Protein AF-A0A6C0CGR7-F1 (afdb_monomer_lite)

Radius of gyration: 24.46 Å; chains: 1; bounding box: 68×38×63 Å

Organism: NCBI:txid1070528

Structure (mmCIF, N/CA/C/O backbone):
data_AF-A0A6C0CGR7-F1
#
_entry.id   AF-A0A6C0CGR7-F1
#
loop_
_atom_site.group_PDB
_atom_site.id
_atom_site.type_symbol
_atom_site.label_atom_id
_atom_site.label_alt_id
_atom_site.label_comp_id
_atom_site.label_asym_id
_atom_site.label_entity_id
_atom_site.label_seq_id
_atom_site.pdbx_PDB_ins_code
_atom_site.Cartn_x
_atom_site.Cartn_y
_atom_site.Cartn_z
_atom_site.occupancy
_atom_site.B_iso_or_equiv
_atom_site.auth_seq_id
_atom_site.auth_comp_id
_atom_site.auth_asym_id
_atom_site.auth_atom_id
_atom_site.pdbx_PDB_model_num
ATOM 1 N N . MET A 1 1 ? -8.100 -10.046 14.528 1.00 90.62 1 MET A N 1
ATOM 2 C CA . MET A 1 1 ? -6.711 -9.786 14.970 1.00 90.62 1 MET A CA 1
ATOM 3 C C . MET A 1 1 ? -6.491 -8.282 14.999 1.00 90.62 1 MET A C 1
ATOM 5 O O . MET A 1 1 ? -7.008 -7.622 14.102 1.00 90.62 1 MET A O 1
ATOM 9 N N . ASP A 1 2 ? -5.785 -7.744 15.998 1.00 94.69 2 ASP A N 1
ATOM 10 C CA . ASP A 1 2 ? -5.541 -6.295 16.105 1.00 94.69 2 ASP A CA 1
ATOM 11 C C . ASP A 1 2 ? -4.812 -5.763 14.849 1.00 94.69 2 ASP A C 1
ATOM 13 O O . ASP A 1 2 ? -3.695 -6.209 14.571 1.00 94.69 2 ASP A O 1
ATOM 17 N N . PRO A 1 3 ? -5.413 -4.834 14.075 1.00 94.94 3 PRO A N 1
ATOM 18 C CA .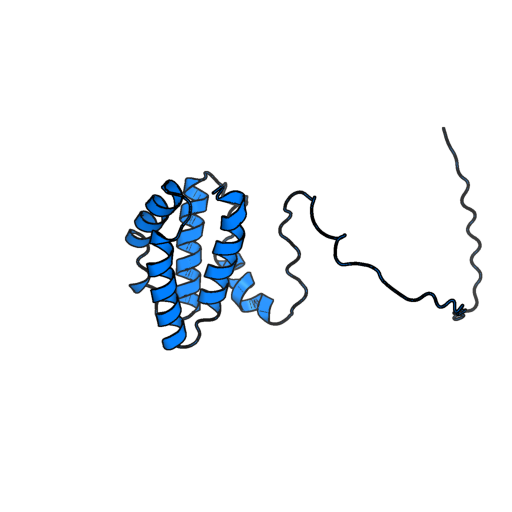 PRO A 1 3 ? -4.785 -4.221 12.904 1.00 94.94 3 PRO A CA 1
ATOM 19 C C . PRO A 1 3 ? -3.480 -3.487 13.191 1.00 94.94 3 PRO A C 1
ATOM 21 O O . PRO A 1 3 ? -2.674 -3.338 12.276 1.00 94.94 3 PRO A O 1
ATOM 24 N N . LYS A 1 4 ? -3.233 -3.054 14.433 1.00 95.00 4 LYS A N 1
ATOM 25 C CA . LYS A 1 4 ? -1.962 -2.413 14.803 1.00 95.00 4 LYS A CA 1
ATOM 26 C C . LYS A 1 4 ? -0.775 -3.370 14.694 1.00 95.00 4 LYS A C 1
ATOM 28 O O . LYS A 1 4 ? 0.326 -2.923 14.397 1.00 95.00 4 LYS A O 1
ATOM 33 N N . PHE A 1 5 ? -1.009 -4.669 14.881 1.00 96.44 5 PHE A N 1
ATOM 34 C CA . PHE A 1 5 ? 0.032 -5.691 14.797 1.00 96.44 5 PHE A CA 1
ATOM 35 C C . PHE A 1 5 ? 0.442 -5.995 13.347 1.00 96.44 5 PHE A C 1
ATOM 37 O O . PHE A 1 5 ? 1.625 -5.999 13.025 1.00 96.44 5 PHE A O 1
ATOM 44 N N . TRP A 1 6 ? -0.522 -6.234 12.451 1.00 96.50 6 TRP A N 1
ATOM 45 C CA . TRP A 1 6 ? -0.243 -6.696 11.079 1.00 96.50 6 TRP A CA 1
ATOM 46 C C . TRP A 1 6 ? -0.340 -5.598 10.011 1.00 96.50 6 TRP A C 1
ATOM 48 O O . TRP A 1 6 ? 0.261 -5.718 8.943 1.00 96.50 6 TRP A O 1
ATOM 58 N N . GLY A 1 7 ? -1.088 -4.525 10.276 1.00 96.81 7 GLY A N 1
ATOM 59 C CA . GLY A 1 7 ? -1.395 -3.471 9.309 1.00 96.81 7 GLY A CA 1
ATOM 60 C C . GLY A 1 7 ? -0.162 -2.753 8.757 1.00 96.81 7 GLY A C 1
ATOM 61 O O . GLY A 1 7 ? -0.027 -2.690 7.534 1.00 96.81 7 GLY A O 1
ATOM 62 N N . PRO A 1 8 ? 0.761 -2.246 9.601 1.00 96.88 8 PRO A N 1
ATOM 63 C CA . PRO A 1 8 ? 1.963 -1.560 9.122 1.00 96.88 8 PRO A CA 1
ATOM 64 C C . PRO A 1 8 ? 2.829 -2.432 8.203 1.00 96.88 8 PRO A C 1
ATOM 66 O O . PRO A 1 8 ? 3.277 -1.974 7.151 1.00 96.88 8 PRO A O 1
ATOM 69 N N . GLY A 1 9 ? 3.016 -3.707 8.563 1.00 97.25 9 GLY A N 1
ATOM 70 C CA . GLY A 1 9 ? 3.777 -4.663 7.756 1.00 97.25 9 GLY A CA 1
ATOM 71 C C . GLY A 1 9 ? 3.109 -4.959 6.414 1.00 97.25 9 GLY A C 1
ATOM 72 O O . GLY A 1 9 ? 3.775 -4.940 5.378 1.00 97.25 9 GLY A O 1
ATOM 73 N N . LEU A 1 10 ? 1.787 -5.161 6.414 1.00 97.69 10 LEU A N 1
ATOM 74 C CA . LEU A 1 10 ? 1.030 -5.391 5.186 1.00 97.69 10 LEU A CA 1
ATOM 75 C C . LEU A 1 10 ? 1.110 -4.190 4.233 1.00 97.69 10 LEU A C 1
ATOM 77 O O . LEU A 1 10 ? 1.373 -4.380 3.048 1.00 97.69 10 LEU A O 1
ATOM 81 N N . TRP A 1 11 ? 0.920 -2.962 4.729 1.00 98.06 11 TRP A N 1
ATOM 82 C CA . TRP A 1 11 ? 1.017 -1.763 3.890 1.00 98.06 11 TRP A CA 1
ATOM 83 C C . TRP A 1 11 ? 2.408 -1.589 3.296 1.00 98.06 11 TRP A C 1
ATOM 85 O O . TRP A 1 11 ? 2.520 -1.335 2.098 1.00 98.06 11 TRP A O 1
ATOM 95 N N . LYS A 1 12 ? 3.462 -1.794 4.097 1.00 97.50 12 LYS A N 1
ATOM 96 C CA . LYS A 1 12 ? 4.842 -1.777 3.599 1.00 97.50 12 LYS A CA 1
ATOM 97 C C . LYS A 1 12 ? 5.020 -2.767 2.446 1.00 97.50 12 LYS A C 1
ATOM 99 O O . LYS A 1 12 ? 5.525 -2.386 1.397 1.00 97.50 12 LYS A O 1
ATOM 104 N N . TYR A 1 13 ? 4.539 -4.001 2.604 1.00 98.06 13 TYR A N 1
ATOM 105 C CA . TYR A 1 13 ? 4.616 -5.011 1.549 1.00 98.06 13 TYR A CA 1
ATOM 106 C C . TYR A 1 13 ? 3.831 -4.612 0.291 1.00 98.06 13 TYR A C 1
ATOM 108 O O . TYR A 1 13 ? 4.366 -4.697 -0.811 1.00 98.06 13 TYR A O 1
ATOM 116 N N . ILE A 1 14 ? 2.600 -4.113 0.441 1.00 98.19 14 ILE A N 1
ATOM 117 C CA . ILE A 1 14 ? 1.775 -3.635 -0.680 1.00 98.19 14 ILE A CA 1
ATOM 118 C C . ILE A 1 14 ? 2.507 -2.548 -1.478 1.00 98.19 14 ILE A C 1
ATOM 120 O O . ILE A 1 14 ? 2.603 -2.656 -2.701 1.00 98.19 14 ILE A O 1
ATOM 124 N N . HIS A 1 15 ? 3.043 -1.528 -0.801 1.00 98.00 15 HIS A N 1
ATOM 125 C CA . HIS A 1 15 ? 3.793 -0.454 -1.452 1.00 98.00 15 HIS A CA 1
ATOM 126 C C . HIS A 1 15 ? 5.053 -0.985 -2.154 1.00 98.00 15 HIS A C 1
ATOM 128 O O . HIS A 1 15 ? 5.300 -0.638 -3.308 1.00 98.00 15 HIS A O 1
ATOM 134 N N . THR A 1 16 ? 5.814 -1.872 -1.501 1.00 97.38 16 THR A N 1
ATOM 135 C CA . THR A 1 16 ? 7.015 -2.486 -2.089 1.00 97.38 16 THR A CA 1
ATOM 136 C C . THR A 1 16 ? 6.693 -3.276 -3.357 1.00 97.38 16 THR A C 1
ATOM 138 O O . THR A 1 16 ? 7.366 -3.093 -4.370 1.00 97.38 16 THR A O 1
ATOM 141 N N . VAL A 1 17 ? 5.668 -4.135 -3.338 1.00 97.69 17 VAL A N 1
ATOM 142 C CA . VAL A 1 17 ? 5.310 -4.947 -4.515 1.00 97.69 17 VAL A CA 1
ATOM 143 C C . VAL A 1 17 ? 4.802 -4.063 -5.656 1.00 97.69 17 VAL A C 1
ATOM 145 O O . VAL A 1 17 ? 5.152 -4.313 -6.806 1.00 97.69 17 VAL A O 1
ATOM 148 N N . ALA A 1 18 ? 4.033 -3.011 -5.354 1.00 98.00 18 ALA A N 1
ATOM 149 C CA . ALA A 1 18 ? 3.589 -2.044 -6.357 1.00 98.00 18 ALA A CA 1
ATOM 150 C C . ALA A 1 18 ? 4.773 -1.332 -7.030 1.00 98.00 18 ALA A C 1
ATOM 152 O O . ALA A 1 18 ? 4.836 -1.279 -8.258 1.00 98.00 18 ALA A O 1
ATOM 153 N N . ALA A 1 19 ? 5.729 -0.839 -6.235 1.00 97.50 19 ALA A N 1
ATOM 154 C CA . ALA A 1 19 ? 6.917 -0.145 -6.730 1.00 97.50 19 ALA A CA 1
ATOM 155 C C . ALA A 1 19 ? 7.865 -1.055 -7.529 1.00 97.50 19 ALA A C 1
ATOM 157 O O . ALA A 1 19 ? 8.566 -0.570 -8.407 1.00 97.50 19 ALA A O 1
ATOM 158 N N . ALA A 1 20 ? 7.874 -2.364 -7.259 1.00 96.56 20 ALA A N 1
ATOM 159 C CA . ALA A 1 20 ? 8.702 -3.342 -7.968 1.00 96.56 20 ALA A CA 1
ATOM 160 C C . ALA A 1 20 ? 8.042 -3.929 -9.237 1.00 96.56 20 ALA A C 1
ATOM 162 O O . ALA A 1 20 ? 8.630 -4.798 -9.892 1.00 96.56 20 ALA A O 1
ATOM 163 N N . ALA A 1 21 ? 6.816 -3.512 -9.575 1.00 97.56 21 ALA A N 1
ATOM 164 C CA . ALA A 1 21 ? 6.031 -4.044 -10.690 1.00 97.56 21 ALA A CA 1
ATOM 165 C C . ALA A 1 21 ? 6.356 -3.373 -12.045 1.00 97.56 21 ALA A C 1
ATOM 167 O O . ALA A 1 21 ? 5.479 -2.860 -12.751 1.00 97.56 21 ALA A O 1
ATOM 168 N N . ASP A 1 22 ? 7.635 -3.395 -12.413 1.00 96.81 22 ASP A N 1
ATOM 169 C CA . ASP A 1 22 ? 8.195 -2.811 -13.643 1.00 96.81 22 ASP A CA 1
ATOM 170 C C . ASP A 1 22 ? 7.691 -3.478 -14.938 1.00 96.81 22 ASP A C 1
ATOM 172 O O . ASP A 1 22 ? 7.535 -2.803 -15.960 1.00 96.81 22 ASP A O 1
ATOM 176 N N . THR A 1 23 ? 7.344 -4.768 -14.912 1.00 97.62 23 THR A N 1
ATOM 177 C CA . THR A 1 23 ? 6.822 -5.493 -16.086 1.00 97.62 23 THR A CA 1
ATOM 178 C C . THR A 1 23 ? 5.293 -5.646 -16.078 1.00 97.62 23 THR A C 1
ATOM 180 O O . THR A 1 23 ? 4.676 -5.656 -15.007 1.00 97.62 23 THR A O 1
ATOM 183 N N . PRO A 1 24 ? 4.643 -5.795 -17.253 1.00 97.38 24 PRO A N 1
ATOM 184 C CA . PRO A 1 24 ? 3.206 -6.073 -17.334 1.00 97.38 24 PRO A CA 1
ATOM 185 C C . PRO A 1 24 ? 2.766 -7.283 -16.498 1.00 97.38 24 PRO A C 1
ATOM 187 O O . PRO A 1 24 ? 1.729 -7.230 -15.836 1.00 97.38 24 PRO A O 1
ATOM 190 N N . GLU A 1 25 ? 3.573 -8.344 -16.468 1.00 97.81 25 GLU A N 1
ATOM 191 C CA . GLU A 1 25 ? 3.296 -9.580 -15.730 1.00 97.81 25 GLU A CA 1
ATOM 192 C C . GLU A 1 25 ? 3.289 -9.327 -14.222 1.00 97.81 25 GLU A C 1
ATOM 194 O O . GLU A 1 25 ? 2.383 -9.781 -13.520 1.00 97.81 25 GLU A O 1
ATOM 199 N N . LYS A 1 26 ? 4.255 -8.549 -13.715 1.00 98.00 26 LYS A N 1
ATOM 200 C CA . LYS A 1 26 ? 4.281 -8.163 -12.299 1.00 98.00 26 LYS A CA 1
ATOM 201 C C . LYS A 1 26 ? 3.100 -7.263 -11.936 1.00 98.00 26 LYS A C 1
ATOM 203 O O . LYS A 1 26 ? 2.534 -7.418 -10.854 1.00 98.00 26 LYS A O 1
ATOM 208 N N . ARG A 1 27 ? 2.678 -6.361 -12.831 1.00 97.88 27 ARG A N 1
ATOM 209 C CA . ARG A 1 27 ? 1.485 -5.520 -12.610 1.00 97.88 27 ARG A CA 1
ATOM 210 C C . ARG A 1 27 ? 0.205 -6.347 -12.543 1.00 97.88 27 ARG A C 1
ATOM 212 O O . ARG A 1 27 ? -0.650 -6.087 -11.696 1.00 97.88 27 ARG A O 1
ATOM 219 N N . ASP A 1 28 ? 0.076 -7.361 -13.393 1.00 96.81 28 ASP A N 1
ATOM 220 C CA . ASP A 1 28 ? -1.055 -8.288 -13.334 1.00 96.81 28 ASP A CA 1
ATOM 221 C C . ASP A 1 28 ? -1.018 -9.166 -12.069 1.00 96.81 28 ASP A C 1
ATOM 223 O O . ASP A 1 28 ? -2.046 -9.359 -11.413 1.00 96.81 28 ASP A O 1
ATOM 227 N N . ALA A 1 29 ? 0.166 -9.625 -11.654 1.00 97.81 29 ALA A N 1
ATOM 228 C CA . ALA A 1 29 ? 0.340 -10.341 -10.391 1.00 97.81 29 ALA A CA 1
ATOM 229 C C . ALA A 1 29 ? -0.051 -9.475 -9.180 1.00 97.81 29 ALA A C 1
ATOM 231 O O . ALA A 1 29 ? -0.781 -9.940 -8.303 1.00 97.81 29 ALA A O 1
ATOM 232 N N . PHE A 1 30 ? 0.354 -8.201 -9.161 1.00 97.81 30 PHE A N 1
ATOM 233 C CA . PHE A 1 30 ? -0.056 -7.247 -8.130 1.00 97.81 30 PHE A CA 1
ATOM 234 C C . PHE A 1 30 ? -1.578 -7.056 -8.110 1.00 97.81 30 PHE A C 1
ATOM 236 O O . PHE A 1 30 ? -2.202 -7.103 -7.052 1.00 97.81 30 PHE A O 1
ATOM 243 N N . HIS A 1 31 ? -2.203 -6.917 -9.279 1.00 96.31 31 HIS A N 1
ATOM 244 C CA . HIS A 1 31 ? -3.655 -6.817 -9.386 1.00 96.31 31 HIS A CA 1
ATOM 245 C C . HIS A 1 31 ? -4.372 -8.039 -8.784 1.00 96.31 31 HIS A C 1
ATOM 247 O O . HIS A 1 31 ? -5.298 -7.880 -7.986 1.00 96.31 31 HIS A O 1
ATOM 253 N N . LYS A 1 32 ? -3.915 -9.254 -9.108 1.00 96.44 32 LYS A N 1
ATOM 254 C CA . LYS A 1 32 ? -4.447 -10.503 -8.535 1.00 96.44 32 LYS A CA 1
ATOM 255 C C . LYS A 1 32 ? -4.245 -10.569 -7.021 1.00 96.44 32 LYS A C 1
ATOM 257 O O . LYS A 1 32 ? -5.174 -10.935 -6.303 1.00 96.44 32 LYS A O 1
ATOM 262 N N . PHE A 1 33 ? -3.069 -10.170 -6.538 1.00 96.75 33 PHE A N 1
ATOM 263 C CA . PHE A 1 33 ? -2.770 -10.079 -5.109 1.00 96.75 33 PHE A CA 1
ATOM 264 C C . PHE A 1 33 ? -3.756 -9.154 -4.381 1.00 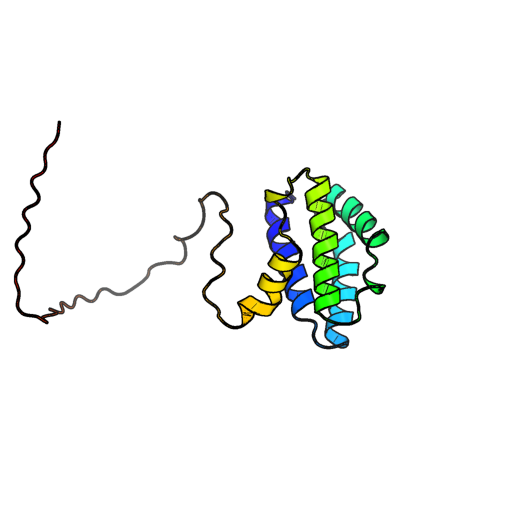96.75 33 PHE A C 1
ATOM 266 O O . PHE A 1 33 ? -4.333 -9.547 -3.370 1.00 96.75 33 PHE A O 1
ATOM 273 N N . ILE A 1 34 ? -4.025 -7.967 -4.927 1.00 96.44 34 ILE A N 1
ATOM 274 C CA . ILE A 1 34 ? -4.956 -6.995 -4.340 1.00 96.44 34 ILE A CA 1
ATOM 275 C C . ILE A 1 34 ? -6.407 -7.501 -4.311 1.00 96.44 34 ILE A C 1
ATOM 277 O O . ILE A 1 34 ? -7.113 -7.267 -3.327 1.00 96.44 34 ILE A O 1
ATOM 281 N N . ILE A 1 35 ? -6.856 -8.224 -5.342 1.00 92.88 35 ILE A N 1
ATOM 282 C CA . ILE A 1 35 ? -8.183 -8.867 -5.345 1.00 92.88 35 ILE A CA 1
ATOM 283 C C . ILE A 1 35 ? -8.258 -9.948 -4.257 1.00 92.88 35 ILE A C 1
ATOM 285 O O . ILE A 1 35 ? -9.232 -10.010 -3.506 1.00 92.88 35 ILE A O 1
ATOM 289 N N . ALA A 1 36 ? -7.218 -10.777 -4.138 1.00 94.94 36 ALA A N 1
ATOM 290 C CA . ALA A 1 36 ? -7.140 -11.831 -3.127 1.00 94.94 36 ALA A CA 1
ATOM 291 C C . ALA A 1 36 ? -6.979 -11.286 -1.694 1.00 94.94 36 ALA A C 1
ATOM 293 O O . ALA A 1 36 ? -7.288 -11.980 -0.722 1.00 94.94 36 ALA A O 1
ATOM 294 N N . LEU A 1 37 ? -6.534 -10.037 -1.539 1.00 94.81 37 LEU A N 1
ATOM 295 C CA . LEU A 1 37 ? -6.314 -9.432 -0.232 1.00 94.81 37 LEU A CA 1
ATOM 296 C C . LEU A 1 37 ? -7.626 -9.141 0.511 1.00 94.81 37 LEU A C 1
ATOM 298 O O . LEU A 1 37 ? -7.731 -9.427 1.699 1.00 94.81 37 LEU A O 1
ATOM 302 N N . ALA A 1 38 ? -8.654 -8.628 -0.173 1.00 86.50 38 ALA A N 1
ATOM 303 C CA . ALA A 1 38 ? -9.925 -8.256 0.459 1.00 86.50 38 ALA A CA 1
ATOM 304 C C . ALA A 1 38 ? -10.552 -9.380 1.320 1.00 86.50 38 ALA A C 1
ATOM 306 O O . ALA A 1 38 ? -10.856 -9.131 2.491 1.00 86.50 38 ALA A O 1
ATOM 307 N N . PRO A 1 39 ? -10.717 -10.628 0.831 1.00 91.81 39 PRO A N 1
ATOM 308 C CA . PRO A 1 39 ? -11.280 -11.704 1.644 1.00 91.81 39 PRO A CA 1
ATOM 309 C C . PRO A 1 39 ? -10.339 -12.241 2.731 1.00 91.81 39 PRO A C 1
ATOM 311 O O . PRO A 1 39 ? -10.827 -12.912 3.638 1.00 91.81 39 PRO A O 1
ATOM 314 N N . THR A 1 40 ? -9.035 -11.962 2.665 1.00 95.25 40 THR A N 1
ATOM 315 C CA . THR A 1 40 ? -8.025 -12.535 3.574 1.00 95.25 40 THR A CA 1
ATOM 316 C C . THR A 1 40 ? -7.663 -11.621 4.747 1.00 95.25 40 THR A C 1
ATOM 318 O O . THR A 1 40 ? -7.008 -12.071 5.687 1.00 95.25 40 THR A O 1
ATOM 321 N N . LEU A 1 41 ? -8.126 -10.364 4.757 1.00 96.25 41 LEU A N 1
ATOM 322 C CA . LEU A 1 41 ? -7.906 -9.445 5.876 1.00 96.25 41 LEU A CA 1
ATOM 323 C C . LEU A 1 41 ? -8.542 -9.979 7.180 1.00 96.25 41 LEU A C 1
ATOM 325 O O . LEU A 1 41 ? -9.768 -10.118 7.251 1.00 96.25 41 LEU A O 1
ATOM 329 N N . PRO A 1 42 ? -7.769 -10.190 8.268 1.00 95.94 42 PRO A N 1
ATOM 330 C CA . PRO A 1 42 ? -8.258 -10.769 9.527 1.00 95.94 42 PRO A CA 1
ATOM 331 C C . PRO A 1 42 ? -8.976 -9.735 10.423 1.00 95.94 42 PRO A C 1
ATOM 333 O O . PRO A 1 42 ? -8.790 -9.687 11.649 1.00 95.94 42 PRO A O 1
ATOM 336 N N . CYS A 1 43 ? -9.781 -8.870 9.800 1.00 95.81 43 CYS A N 1
ATOM 337 C CA . CYS A 1 43 ? -10.509 -7.763 10.413 1.00 95.81 43 CYS A CA 1
ATOM 338 C C . CYS A 1 43 ? -11.736 -7.395 9.558 1.00 95.81 43 CYS A C 1
ATOM 340 O O . CYS A 1 43 ? -11.598 -6.846 8.466 1.00 95.81 43 CYS A O 1
ATOM 342 N N . LYS A 1 44 ? -12.946 -7.643 10.080 1.00 94.94 44 LYS A N 1
ATOM 343 C CA . LYS A 1 44 ? -14.217 -7.412 9.364 1.00 94.94 44 LYS A CA 1
ATOM 344 C C . LYS A 1 44 ? -14.411 -5.951 8.936 1.00 94.94 44 LYS A C 1
ATOM 346 O O . LYS A 1 44 ? -14.812 -5.697 7.807 1.00 94.94 44 LYS A O 1
ATOM 351 N N . VAL A 1 45 ? -14.101 -5.003 9.822 1.00 94.75 45 VAL A N 1
ATOM 352 C CA . VAL A 1 45 ? -14.223 -3.560 9.543 1.00 94.75 45 VAL A CA 1
ATOM 353 C C . VAL A 1 45 ? -13.206 -3.127 8.486 1.00 94.75 45 VAL A C 1
ATOM 355 O O . VAL A 1 45 ? -13.562 -2.479 7.509 1.00 94.75 45 VAL A O 1
ATOM 358 N N . CYS A 1 46 ? -11.952 -3.559 8.637 1.00 96.12 46 CYS A N 1
ATOM 359 C CA . CYS A 1 46 ? -10.877 -3.264 7.695 1.00 96.12 46 CYS A CA 1
ATOM 360 C C . CYS A 1 46 ? -11.201 -3.797 6.296 1.00 96.12 46 CYS A C 1
ATOM 362 O O . CYS A 1 46 ? -10.999 -3.089 5.318 1.00 96.12 46 CYS A O 1
ATOM 364 N N . LYS A 1 47 ? -11.755 -5.015 6.211 1.00 95.94 47 LYS A N 1
ATOM 365 C CA . LYS A 1 47 ? -12.245 -5.604 4.962 1.00 95.94 47 LYS A CA 1
ATOM 366 C C . LYS A 1 47 ? -13.318 -4.737 4.302 1.00 95.94 47 LYS A C 1
ATOM 368 O O . LYS A 1 47 ? -13.163 -4.389 3.138 1.00 95.94 47 LYS A O 1
ATOM 373 N N . GLY A 1 48 ? -14.355 -4.342 5.046 1.00 95.56 48 GLY A N 1
ATOM 374 C CA . GLY A 1 48 ? -15.427 -3.495 4.511 1.00 95.56 48 GLY A CA 1
ATOM 375 C C . GLY A 1 48 ? -14.912 -2.154 3.975 1.00 95.56 48 GLY A C 1
ATOM 376 O O . GLY A 1 48 ? -15.249 -1.767 2.857 1.00 95.56 48 GLY A O 1
ATOM 377 N N . HIS A 1 49 ? -14.028 -1.486 4.724 1.00 96.06 49 HIS A N 1
ATOM 378 C CA . HIS A 1 49 ? -13.399 -0.240 4.272 1.00 96.06 49 HIS A CA 1
ATOM 379 C C . HIS A 1 49 ? -12.474 -0.450 3.068 1.00 96.06 49 HIS A C 1
ATOM 381 O O . HIS A 1 49 ? -12.442 0.382 2.166 1.00 96.06 49 HIS A O 1
ATOM 387 N N . PHE A 1 50 ? -11.729 -1.558 3.022 1.00 96.88 50 PHE A N 1
ATOM 388 C CA . PHE A 1 50 ? -10.858 -1.876 1.893 1.00 96.88 50 PHE A CA 1
ATOM 389 C C . PHE A 1 50 ? -11.667 -2.092 0.608 1.00 96.88 50 PHE A C 1
ATOM 391 O O . PHE A 1 50 ? -11.327 -1.525 -0.427 1.00 96.88 50 PHE A O 1
ATOM 398 N N . GLU A 1 51 ? -12.774 -2.834 0.680 1.00 95.56 51 GLU A N 1
ATOM 399 C CA . GLU A 1 51 ? -13.698 -3.032 -0.444 1.00 95.56 51 GLU A CA 1
ATOM 400 C C . GLU A 1 51 ? -14.354 -1.716 -0.892 1.00 95.56 51 GLU A C 1
ATOM 402 O O . GLU A 1 51 ? -14.513 -1.476 -2.088 1.00 95.56 51 GLU A O 1
ATOM 407 N N . GLU A 1 52 ? -14.728 -0.842 0.045 1.00 96.31 52 GLU A N 1
ATOM 408 C CA . GLU A 1 52 ? -15.252 0.488 -0.279 1.00 96.31 52 GLU A CA 1
ATOM 409 C C . GLU A 1 52 ? -14.217 1.365 -0.980 1.00 96.31 52 GLU A C 1
ATOM 411 O O . GLU A 1 52 ? -14.513 1.968 -2.014 1.00 96.31 52 GLU A O 1
ATOM 416 N N . ASN A 1 53 ? -12.993 1.391 -0.462 1.00 97.06 53 ASN A N 1
ATOM 417 C CA . ASN A 1 53 ? -11.908 2.150 -1.064 1.00 97.06 53 ASN A CA 1
ATOM 418 C C . ASN A 1 53 ? -11.532 1.595 -2.443 1.00 97.06 53 ASN A C 1
ATOM 420 O O . ASN A 1 53 ? -11.278 2.392 -3.337 1.00 97.06 53 ASN A O 1
ATOM 424 N N . GLN A 1 54 ? -11.601 0.279 -2.675 1.00 95.00 54 GLN A N 1
ATOM 425 C CA . GLN A 1 54 ? -11.404 -0.290 -4.016 1.00 95.00 54 GLN A CA 1
ATOM 426 C C . GLN A 1 54 ? -12.461 0.159 -5.029 1.00 95.00 54 GLN A C 1
ATOM 428 O O . GLN A 1 54 ? -12.153 0.283 -6.212 1.00 95.00 54 GLN A O 1
ATOM 433 N N . ARG A 1 55 ? -13.701 0.420 -4.595 1.00 95.19 55 ARG A N 1
ATOM 434 C CA . ARG A 1 55 ? -14.731 0.982 -5.485 1.00 95.19 55 ARG A CA 1
ATOM 435 C C . ARG A 1 55 ? -14.444 2.442 -5.838 1.00 95.19 55 ARG A C 1
ATOM 437 O O . ARG A 1 55 ? -14.742 2.857 -6.952 1.00 95.19 55 ARG A O 1
ATOM 444 N N . LYS A 1 56 ? -13.876 3.212 -4.902 1.00 96.19 56 LYS A N 1
ATOM 445 C CA . LYS A 1 56 ? -13.491 4.622 -5.113 1.00 96.19 56 LYS A CA 1
ATOM 446 C C . LYS A 1 56 ? -12.228 4.745 -5.967 1.00 96.19 56 LYS A C 1
ATOM 448 O O . LYS A 1 56 ? -12.173 5.555 -6.885 1.00 96.19 56 LYS A O 1
ATOM 453 N N . PHE A 1 57 ? -11.231 3.922 -5.669 1.00 96.62 57 PHE A N 1
ATOM 454 C CA . PHE A 1 57 ? -9.938 3.868 -6.337 1.00 96.62 57 PHE A CA 1
ATOM 455 C C . PHE A 1 57 ? -9.818 2.521 -7.036 1.00 96.62 57 PHE A C 1
ATOM 457 O O . PHE A 1 57 ? -9.174 1.594 -6.547 1.00 96.62 57 PHE A O 1
ATOM 464 N N . ASP A 1 58 ? -10.475 2.388 -8.181 1.00 95.75 58 ASP A N 1
ATOM 465 C CA . ASP A 1 58 ? -10.406 1.151 -8.946 1.00 95.75 58 ASP A CA 1
ATOM 466 C C . ASP A 1 58 ? -8.992 0.948 -9.501 1.00 95.75 58 ASP A C 1
ATOM 468 O O . ASP A 1 58 ? -8.536 1.700 -10.364 1.00 95.75 58 ASP A O 1
ATOM 472 N N . ILE A 1 59 ? -8.305 -0.094 -9.027 1.00 95.25 59 ILE A N 1
ATOM 473 C CA . ILE A 1 59 ? -6.939 -0.459 -9.430 1.00 95.25 59 ILE A CA 1
ATOM 474 C C . ILE A 1 59 ? -6.785 -0.637 -10.948 1.00 95.25 59 ILE A C 1
ATOM 476 O O . ILE A 1 59 ? -5.687 -0.466 -11.480 1.00 95.25 59 ILE A O 1
ATOM 480 N N . ARG A 1 60 ? -7.868 -0.931 -11.682 1.00 93.69 60 ARG A N 1
ATOM 481 C CA . ARG A 1 60 ? -7.857 -1.010 -13.153 1.00 93.69 60 ARG A CA 1
ATOM 482 C C . ARG A 1 60 ? -7.439 0.305 -13.812 1.00 93.69 60 ARG A C 1
ATOM 484 O O . ARG A 1 60 ? -6.833 0.256 -14.879 1.00 93.69 60 ARG A O 1
ATOM 491 N N . ASN A 1 61 ? -7.654 1.435 -13.143 1.00 96.19 61 ASN A N 1
ATOM 492 C CA . ASN A 1 61 ? -7.261 2.763 -13.618 1.00 96.19 61 ASN A CA 1
ATOM 493 C C . ASN A 1 61 ? -5.771 3.084 -13.383 1.00 96.19 61 ASN A C 1
ATOM 495 O O . ASN A 1 61 ? -5.297 4.129 -13.819 1.00 96.19 61 ASN A O 1
ATOM 499 N N . TYR A 1 62 ? -5.018 2.199 -12.718 1.00 96.50 62 TYR A N 1
ATOM 500 C CA . TYR A 1 62 ? -3.654 2.463 -12.242 1.00 96.50 62 TYR A CA 1
ATOM 501 C C . TYR A 1 62 ? -2.618 1.451 -12.760 1.00 96.50 62 TYR A C 1
ATOM 503 O O . TYR A 1 62 ? -1.584 1.234 -12.136 1.00 96.50 62 TYR A O 1
ATOM 511 N N . LYS A 1 63 ? -2.870 0.818 -13.913 1.00 90.38 63 LYS A N 1
ATOM 512 C CA . LYS A 1 63 ? -2.039 -0.278 -14.459 1.00 90.38 63 LYS A CA 1
ATOM 513 C C . LYS A 1 63 ? -0.973 0.146 -15.474 1.00 90.38 63 LYS A C 1
ATOM 515 O O . LYS A 1 63 ? -0.346 -0.721 -16.085 1.00 90.38 63 LYS A O 1
ATOM 520 N N . ARG A 1 64 ? -0.791 1.452 -15.684 1.00 95.62 64 ARG A N 1
ATOM 521 C CA . ARG A 1 64 ? 0.115 1.990 -16.708 1.00 95.62 64 ARG A CA 1
ATOM 522 C C . ARG A 1 64 ? 1.561 1.569 -16.437 1.00 95.62 64 ARG A C 1
ATOM 524 O O . ARG A 1 64 ? 2.214 1.023 -17.320 1.00 95.62 64 ARG A O 1
ATOM 531 N N . ASP A 1 65 ? 2.022 1.777 -15.210 1.00 97.19 65 ASP A N 1
ATOM 532 C CA . ASP A 1 65 ? 3.387 1.512 -14.763 1.00 97.19 65 ASP A CA 1
ATOM 533 C C . ASP A 1 65 ? 3.429 1.283 -13.233 1.00 97.19 65 ASP A C 1
ATOM 535 O O . ASP A 1 65 ? 2.403 1.304 -12.546 1.00 97.19 65 ASP A O 1
ATOM 539 N N . GLN A 1 66 ? 4.616 1.006 -12.691 1.00 97.44 66 GLN A N 1
ATOM 540 C CA . GLN A 1 66 ? 4.815 0.803 -11.251 1.00 97.44 66 GLN A CA 1
ATOM 541 C C . GLN A 1 66 ? 4.554 2.068 -10.421 1.00 97.44 66 GLN A C 1
ATOM 543 O O . GLN A 1 66 ? 4.126 1.976 -9.272 1.00 97.44 66 GLN A O 1
ATOM 548 N N . GLU A 1 67 ? 4.758 3.256 -10.996 1.00 97.56 67 GLU A N 1
ATOM 549 C CA . GLU A 1 67 ? 4.491 4.523 -10.317 1.00 97.56 67 GLU A CA 1
ATOM 550 C C . GLU A 1 67 ? 2.982 4.769 -10.201 1.00 97.56 67 GLU A C 1
ATOM 552 O O . GLU A 1 67 ? 2.508 5.176 -9.140 1.00 97.56 67 GLU A O 1
ATOM 557 N N . SER A 1 68 ? 2.199 4.432 -11.232 1.00 98.12 68 SER A N 1
ATOM 558 C CA . SER A 1 68 ? 0.739 4.481 -11.170 1.00 98.12 68 SER A CA 1
ATOM 559 C C . SER A 1 68 ? 0.193 3.485 -10.148 1.00 98.12 68 SER A C 1
ATOM 561 O O . SER A 1 68 ? -0.730 3.827 -9.409 1.00 98.12 68 SER A O 1
ATOM 563 N N . LEU A 1 69 ? 0.788 2.293 -10.031 1.00 98.25 69 LEU A N 1
ATOM 564 C CA . LEU A 1 69 ? 0.428 1.351 -8.967 1.00 98.25 69 LEU A CA 1
ATOM 565 C C . LEU A 1 69 ? 0.815 1.873 -7.579 1.00 98.25 69 LEU A C 1
ATOM 567 O O . LEU A 1 69 ? 0.006 1.778 -6.656 1.00 98.25 69 LEU A O 1
ATOM 571 N N . LEU A 1 70 ? 1.998 2.472 -7.411 1.00 98.31 70 LEU A N 1
ATOM 572 C CA . LEU A 1 70 ? 2.379 3.086 -6.137 1.00 98.31 70 LEU A CA 1
ATOM 573 C C . LEU A 1 70 ? 1.414 4.223 -5.766 1.00 98.31 70 LEU A C 1
ATOM 575 O O . LEU A 1 70 ? 0.958 4.284 -4.624 1.00 98.31 70 LEU A O 1
ATOM 579 N N . MET A 1 71 ? 1.014 5.058 -6.727 1.00 98.50 71 MET A N 1
ATOM 580 C CA . MET A 1 71 ? -0.009 6.090 -6.526 1.00 98.50 71 MET A CA 1
ATOM 581 C C . MET A 1 71 ? -1.326 5.490 -6.023 1.00 98.50 71 MET A C 1
ATOM 583 O O . MET A 1 71 ? -1.914 5.994 -5.067 1.00 98.50 71 MET A O 1
ATOM 587 N N . TRP A 1 72 ? -1.772 4.375 -6.604 1.00 98.44 72 TRP A N 1
ATOM 588 C CA . TRP A 1 72 ? -2.958 3.673 -6.115 1.00 98.44 72 TRP A CA 1
ATOM 589 C C . TRP A 1 72 ? -2.810 3.244 -4.651 1.00 98.44 72 TRP A C 1
ATOM 591 O O . TRP A 1 72 ? -3.698 3.499 -3.836 1.00 98.44 72 TRP A O 1
ATOM 601 N N . THR A 1 73 ? -1.671 2.645 -4.286 1.00 98.38 73 THR A N 1
ATOM 602 C CA . THR A 1 73 ? -1.431 2.222 -2.896 1.00 98.38 73 THR A CA 1
ATOM 603 C C . THR A 1 73 ? -1.414 3.401 -1.924 1.00 98.38 73 THR A C 1
ATOM 605 O O . THR A 1 73 ? -1.939 3.280 -0.817 1.00 98.38 73 THR A O 1
ATOM 608 N N . TYR A 1 74 ? -0.861 4.545 -2.340 1.00 98.44 74 TYR A N 1
ATOM 609 C CA . TYR A 1 74 ? -0.869 5.788 -1.574 1.00 98.44 74 TYR A CA 1
ATOM 610 C C . TYR A 1 74 ? -2.300 6.260 -1.302 1.00 98.44 74 TYR A C 1
ATOM 612 O O . TYR A 1 74 ? -2.657 6.455 -0.143 1.00 98.44 74 TYR A O 1
ATOM 620 N N . LEU A 1 75 ? -3.141 6.357 -2.336 1.00 98.44 75 LEU A N 1
ATOM 621 C CA . LEU A 1 75 ? -4.536 6.794 -2.198 1.00 98.44 75 LEU A CA 1
ATOM 622 C C . LEU A 1 75 ? -5.344 5.863 -1.285 1.00 98.44 75 LEU A C 1
ATOM 624 O O . LEU A 1 75 ? -6.089 6.322 -0.417 1.00 98.44 75 LEU A O 1
ATOM 628 N N . MET A 1 76 ? -5.156 4.551 -1.438 1.00 98.31 76 MET A N 1
ATOM 629 C CA . MET A 1 76 ? -5.807 3.544 -0.599 1.00 98.31 76 MET A CA 1
ATOM 630 C C . MET A 1 76 ? -5.408 3.672 0.876 1.00 98.31 76 MET A C 1
ATOM 632 O O . MET A 1 76 ? -6.273 3.626 1.754 1.00 98.31 76 MET A O 1
ATOM 636 N N . HIS A 1 77 ? -4.112 3.829 1.156 1.00 97.88 77 HIS A N 1
ATOM 637 C CA . HIS A 1 77 ? -3.600 3.940 2.521 1.00 97.88 77 HIS A CA 1
ATOM 638 C C . HIS A 1 77 ? -3.963 5.294 3.145 1.00 97.88 77 HIS A C 1
ATOM 640 O O . HIS A 1 77 ? -4.357 5.356 4.312 1.00 97.88 77 HIS A O 1
ATOM 646 N N . ASP A 1 78 ? -3.914 6.375 2.368 1.00 97.94 78 ASP A N 1
ATOM 647 C CA . ASP A 1 78 ? -4.303 7.701 2.832 1.00 97.94 78 ASP A CA 1
ATOM 648 C C . ASP A 1 78 ? -5.792 7.762 3.196 1.00 97.94 78 ASP A C 1
ATOM 650 O O . ASP A 1 78 ? -6.139 8.284 4.254 1.00 97.94 78 ASP A O 1
ATOM 654 N N . ALA A 1 79 ? -6.671 7.130 2.411 1.00 97.88 79 ALA A N 1
ATOM 655 C CA . ALA A 1 79 ? -8.089 7.006 2.754 1.00 97.88 79 ALA A CA 1
ATOM 656 C C . ALA A 1 79 ? -8.310 6.275 4.092 1.00 97.88 79 ALA A C 1
ATOM 658 O O . ALA A 1 79 ? -9.171 6.667 4.882 1.00 97.88 79 ALA A O 1
ATOM 659 N N . VAL A 1 80 ? -7.509 5.245 4.391 1.00 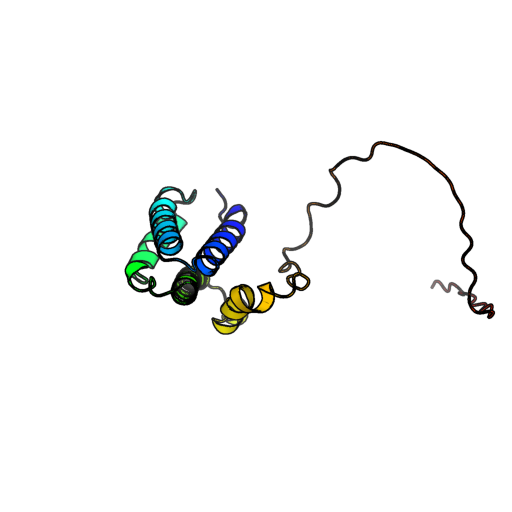96.62 80 VAL A N 1
ATOM 660 C CA . VAL A 1 80 ? -7.542 4.568 5.700 1.00 96.62 80 VAL A CA 1
ATOM 661 C C . VAL A 1 80 ? -7.042 5.488 6.814 1.00 96.62 80 VAL A C 1
ATOM 663 O O . VAL A 1 80 ? -7.668 5.555 7.871 1.00 96.62 80 VAL A O 1
ATOM 666 N N . ASN A 1 81 ? -5.957 6.230 6.589 1.00 96.56 81 ASN A N 1
ATOM 667 C CA . ASN A 1 81 ? -5.428 7.181 7.568 1.00 96.56 81 ASN A CA 1
ATOM 668 C C . ASN A 1 81 ? -6.432 8.301 7.885 1.00 96.56 81 ASN A C 1
ATOM 670 O O . ASN A 1 81 ? -6.607 8.651 9.053 1.00 96.56 81 ASN A O 1
ATOM 674 N N . GLN A 1 82 ? -7.130 8.818 6.870 1.00 96.31 82 GLN A N 1
ATOM 675 C CA . GLN A 1 82 ? -8.206 9.797 7.040 1.00 96.31 82 GLN A CA 1
ATOM 676 C C . GLN A 1 82 ? -9.365 9.222 7.860 1.00 96.31 82 GLN A C 1
ATOM 678 O O . GLN A 1 82 ? -9.815 9.860 8.807 1.00 96.31 82 GLN A O 1
ATOM 683 N N . ALA A 1 83 ? -9.805 7.996 7.556 1.00 94.31 83 ALA A N 1
ATOM 684 C CA . ALA A 1 83 ? -10.868 7.325 8.308 1.00 94.31 83 ALA A CA 1
ATOM 685 C C . ALA A 1 83 ? -10.489 7.054 9.778 1.00 94.31 83 ALA A C 1
ATOM 687 O O . ALA A 1 83 ? -11.364 6.944 10.633 1.00 94.31 83 ALA A O 1
ATOM 688 N N . GLN A 1 84 ? -9.192 6.966 10.084 1.00 93.69 84 GLN A N 1
ATOM 689 C CA . GLN A 1 84 ? -8.666 6.865 11.449 1.00 93.69 84 GLN A CA 1
ATOM 690 C C . GLN A 1 84 ? -8.491 8.225 12.145 1.00 93.69 84 GLN A C 1
ATOM 692 O O . GLN A 1 84 ? -8.048 8.260 13.290 1.00 93.69 84 GLN A O 1
ATOM 697 N N . GLY A 1 85 ? -8.802 9.337 11.474 1.00 95.88 85 GLY A N 1
ATOM 698 C CA . GLY A 1 85 ? -8.651 10.681 12.030 1.00 95.88 85 GLY A CA 1
ATOM 699 C C . GLY A 1 85 ? -7.198 11.141 12.160 1.00 95.88 85 GLY A C 1
ATOM 700 O O . GLY A 1 85 ? -6.915 12.028 12.964 1.00 95.88 85 GLY A O 1
ATOM 701 N N . LYS A 1 86 ? -6.259 10.555 11.401 1.00 93.94 86 LYS A N 1
ATOM 702 C CA . LYS A 1 86 ? -4.866 11.024 11.410 1.00 93.94 86 LYS A CA 1
ATOM 703 C C . LYS A 1 86 ? -4.779 12.429 10.821 1.00 93.94 86 LYS A C 1
ATOM 705 O O . LYS A 1 86 ? -5.332 12.702 9.754 1.00 93.94 86 LYS A O 1
ATOM 710 N N . THR A 1 87 ? -4.054 13.307 11.509 1.00 95.31 87 THR A N 1
ATOM 711 C CA . THR A 1 87 ? -3.829 14.683 11.058 1.00 95.31 87 THR A CA 1
ATOM 712 C C . THR A 1 87 ? -2.952 14.714 9.804 1.00 95.31 87 THR A C 1
ATOM 714 O O . THR A 1 87 ? -2.373 13.701 9.406 1.00 95.31 87 THR A O 1
ATOM 717 N N . LYS A 1 88 ? -2.855 15.869 9.135 1.00 89.75 88 LYS A N 1
ATOM 718 C CA . LYS A 1 88 ? -2.030 15.996 7.921 1.00 89.75 88 LYS A CA 1
ATOM 719 C C . LYS A 1 88 ? -0.554 15.722 8.204 1.00 89.75 88 LYS A C 1
ATOM 721 O O . LYS A 1 88 ? 0.107 15.132 7.366 1.00 89.75 88 LYS A O 1
ATOM 726 N N . GLU A 1 89 ? -0.087 16.079 9.390 1.00 90.88 89 GLU A N 1
ATOM 727 C CA . GLU A 1 89 ? 1.298 15.921 9.839 1.00 90.88 89 GLU A CA 1
ATOM 728 C C . GLU A 1 89 ? 1.666 14.446 10.074 1.00 90.88 89 GLU A C 1
ATOM 730 O O . GLU A 1 89 ? 2.832 14.079 10.007 1.00 90.88 89 GLU A O 1
ATOM 735 N N . LEU A 1 90 ? 0.672 13.583 10.321 1.00 90.88 90 LEU A N 1
ATOM 736 C CA . LEU A 1 90 ? 0.848 12.138 10.516 1.00 90.88 90 LEU A CA 1
ATOM 737 C C . LEU A 1 90 ? 0.636 11.321 9.232 1.00 90.88 90 LEU A C 1
ATOM 739 O O . LEU A 1 90 ? 0.622 10.086 9.279 1.00 90.88 90 LEU A O 1
ATOM 743 N N . ARG A 1 91 ? 0.411 11.986 8.094 1.00 94.31 91 ARG A N 1
ATOM 744 C CA . ARG A 1 91 ? 0.173 11.345 6.799 1.00 94.31 91 ARG A CA 1
ATOM 745 C C . ARG A 1 91 ? 1.271 11.773 5.830 1.00 94.31 91 ARG A C 1
ATOM 747 O O . ARG A 1 91 ? 1.371 12.964 5.549 1.00 94.31 91 ARG A O 1
ATOM 754 N N . PRO A 1 92 ? 2.063 10.833 5.296 1.00 94.69 92 PRO A N 1
ATOM 755 C CA . PRO A 1 92 ? 3.084 11.185 4.325 1.00 94.69 92 PRO A CA 1
ATOM 756 C C . PRO A 1 92 ? 2.427 11.729 3.053 1.00 94.69 92 PRO A C 1
ATOM 758 O O . PRO A 1 92 ? 1.378 11.252 2.614 1.00 94.69 92 PRO A O 1
ATOM 761 N N . SER A 1 93 ? 3.042 12.740 2.461 1.00 96.56 93 SER A N 1
ATOM 762 C CA . SER A 1 93 ? 2.687 13.275 1.153 1.00 96.56 93 SER A CA 1
ATOM 763 C C . SER A 1 93 ? 3.041 12.292 0.035 1.00 96.56 93 SER A C 1
ATOM 765 O O . SER A 1 93 ? 3.856 11.381 0.198 1.00 96.56 93 SER A O 1
ATOM 767 N N . TRP A 1 94 ? 2.456 12.506 -1.147 1.00 96.50 94 TRP A N 1
ATOM 768 C CA . TRP A 1 94 ? 2.831 11.747 -2.341 1.00 96.50 94 TRP A CA 1
ATOM 769 C C . TRP A 1 94 ? 4.335 11.837 -2.637 1.00 96.50 94 TRP A C 1
ATOM 771 O O . TRP A 1 94 ? 4.946 10.828 -2.974 1.00 96.50 94 TRP A O 1
ATOM 781 N N . VAL A 1 95 ? 4.935 13.022 -2.476 1.00 95.94 95 VAL A N 1
ATOM 782 C CA . VAL A 1 95 ? 6.367 13.244 -2.730 1.00 95.94 95 VAL A CA 1
ATOM 783 C C . VAL A 1 95 ? 7.222 12.374 -1.807 1.00 95.94 95 VAL A C 1
ATOM 785 O O . VAL A 1 95 ? 8.135 11.706 -2.280 1.00 95.94 95 VAL A O 1
ATOM 788 N N . GLU A 1 96 ? 6.884 12.311 -0.517 1.00 95.12 96 GLU A N 1
ATOM 789 C CA . GLU A 1 96 ? 7.608 11.485 0.459 1.00 95.12 96 GLU A CA 1
ATOM 790 C C . GLU A 1 96 ? 7.475 9.988 0.160 1.00 95.12 96 GLU A C 1
ATOM 792 O O . GLU A 1 96 ? 8.477 9.273 0.162 1.00 95.12 96 GLU A O 1
ATOM 797 N N . ILE A 1 97 ? 6.264 9.507 -0.154 1.00 96.06 97 ILE A N 1
ATOM 798 C CA . ILE A 1 97 ? 6.052 8.098 -0.522 1.00 96.06 97 ILE A CA 1
ATOM 799 C C . ILE A 1 97 ? 6.796 7.751 -1.811 1.00 96.06 97 ILE A C 1
ATOM 801 O O . ILE A 1 97 ? 7.459 6.717 -1.880 1.00 96.06 97 ILE A O 1
ATOM 805 N N . ARG A 1 98 ? 6.728 8.606 -2.834 1.00 95.81 98 ARG A N 1
ATOM 806 C CA . ARG A 1 98 ? 7.441 8.382 -4.093 1.00 95.81 98 ARG A CA 1
ATOM 807 C C . ARG A 1 98 ? 8.948 8.279 -3.858 1.00 95.81 98 ARG A C 1
ATOM 809 O O . ARG A 1 98 ? 9.560 7.311 -4.308 1.00 95.81 98 ARG A O 1
ATOM 816 N N . ALA A 1 99 ? 9.518 9.226 -3.113 1.00 94.25 99 ALA A N 1
ATOM 817 C CA . ALA A 1 99 ? 10.939 9.234 -2.786 1.00 94.25 99 ALA A CA 1
ATOM 818 C C . ALA A 1 99 ? 11.347 7.970 -2.016 1.00 94.25 99 ALA A C 1
ATOM 820 O O . ALA A 1 99 ? 12.318 7.301 -2.376 1.00 94.25 99 ALA A O 1
ATOM 821 N N . GLN A 1 100 ? 10.557 7.576 -1.012 1.00 93.56 100 GLN A N 1
ATOM 822 C CA . GLN A 1 100 ? 10.827 6.395 -0.193 1.00 93.56 100 GLN A CA 1
ATOM 823 C C . GLN A 1 100 ? 10.975 5.107 -1.018 1.00 93.56 100 GLN A C 1
ATOM 825 O O . GLN A 1 100 ? 11.833 4.284 -0.701 1.00 93.56 100 GLN A O 1
ATOM 830 N N . TYR A 1 101 ? 10.144 4.912 -2.046 1.00 94.31 101 TYR A N 1
ATOM 831 C CA . TYR A 1 101 ? 10.115 3.655 -2.804 1.00 94.31 101 TYR A CA 1
ATOM 832 C C . TYR A 1 101 ? 10.898 3.686 -4.122 1.00 94.31 101 TYR A C 1
ATOM 834 O O . TYR A 1 101 ? 11.294 2.619 -4.586 1.00 94.31 101 TYR A O 1
ATOM 842 N N . PHE A 1 102 ? 11.147 4.857 -4.717 1.00 91.12 102 PHE A N 1
ATOM 843 C CA . PHE A 1 102 ? 11.864 4.960 -5.997 1.00 91.12 102 PHE A CA 1
ATOM 844 C C . PHE A 1 102 ? 13.237 5.626 -5.917 1.00 91.12 102 PHE A C 1
ATOM 846 O O . PHE A 1 102 ? 14.069 5.370 -6.782 1.00 91.12 102 PHE A O 1
ATOM 853 N N . GLU A 1 103 ? 13.495 6.465 -4.916 1.00 82.94 103 GLU A N 1
ATOM 854 C CA . GLU A 1 103 ? 14.699 7.309 -4.883 1.00 82.94 103 GLU A CA 1
ATOM 855 C C . GLU A 1 103 ? 15.680 6.840 -3.801 1.00 82.94 103 GLU A C 1
ATOM 857 O O . GLU A 1 103 ? 16.884 6.793 -4.032 1.00 82.94 103 GLU A O 1
ATOM 862 N N . VAL A 1 104 ? 15.174 6.380 -2.653 1.00 63.00 104 VAL A N 1
ATOM 863 C CA . VAL A 1 104 ? 16.004 5.886 -1.534 1.00 63.00 104 VAL A CA 1
ATOM 864 C C . VAL A 1 104 ? 16.504 4.442 -1.757 1.00 63.00 104 VAL A C 1
ATOM 866 O O . VAL A 1 104 ? 17.370 3.953 -1.037 1.00 63.00 104 VAL A O 1
ATOM 869 N N . GLY A 1 105 ? 16.013 3.749 -2.790 1.00 53.16 105 GLY A N 1
ATOM 870 C CA . GLY A 1 105 ? 16.396 2.369 -3.117 1.00 53.16 105 GLY A CA 1
ATOM 871 C C . GLY A 1 105 ? 17.791 2.192 -3.731 1.00 53.16 105 GLY A C 1
ATOM 872 O O . GLY A 1 105 ? 18.212 1.051 -3.907 1.00 53.16 105 GLY A O 1
ATOM 873 N N . ASN A 1 106 ? 18.501 3.281 -4.048 1.00 45.72 106 ASN A N 1
ATOM 874 C CA . ASN A 1 106 ? 19.839 3.222 -4.648 1.00 45.72 106 ASN A CA 1
ATOM 875 C C . ASN A 1 106 ? 20.988 3.364 -3.631 1.00 45.72 106 ASN A C 1
ATOM 877 O O . ASN A 1 106 ? 22.127 3.093 -3.983 1.00 45.72 106 ASN A O 1
ATOM 881 N N . ASP A 1 107 ? 20.686 3.706 -2.372 1.00 43.78 107 ASP A N 1
ATOM 882 C CA . ASP A 1 107 ? 21.654 3.798 -1.273 1.00 43.78 107 ASP A CA 1
ATOM 883 C C . ASP A 1 107 ? 21.049 3.166 -0.010 1.00 43.78 107 ASP A C 1
ATOM 885 O O . ASP A 1 107 ? 20.388 3.806 0.814 1.00 43.78 107 ASP A O 1
ATOM 889 N N . VAL A 1 108 ? 21.243 1.854 0.133 1.00 46.50 108 VAL A N 1
ATOM 890 C CA . VAL A 1 108 ? 20.747 1.046 1.258 1.00 46.50 108 VAL A CA 1
ATOM 891 C C . VAL A 1 108 ? 21.483 1.422 2.555 1.00 46.50 108 VAL A C 1
ATOM 893 O O . VAL A 1 108 ? 22.407 0.737 2.980 1.00 46.50 108 VAL A O 1
ATOM 896 N N . ALA A 1 109 ? 21.094 2.531 3.193 1.00 41.53 109 ALA A N 1
ATOM 897 C CA . ALA A 1 109 ? 21.568 2.887 4.539 1.00 41.53 109 ALA A CA 1
ATOM 898 C C . ALA A 1 109 ? 20.643 3.807 5.366 1.00 41.53 109 ALA A C 1
ATOM 900 O O . ALA A 1 109 ? 20.837 3.893 6.575 1.00 41.53 109 ALA A O 1
ATOM 901 N N . ALA A 1 110 ? 19.642 4.487 4.787 1.00 41.19 110 ALA A N 1
ATOM 902 C CA . ALA A 1 110 ? 19.010 5.627 5.476 1.00 41.19 110 ALA A CA 1
ATOM 903 C C . ALA A 1 110 ? 17.549 5.462 5.932 1.00 41.19 110 ALA A C 1
ATOM 905 O O . ALA A 1 110 ? 17.014 6.385 6.545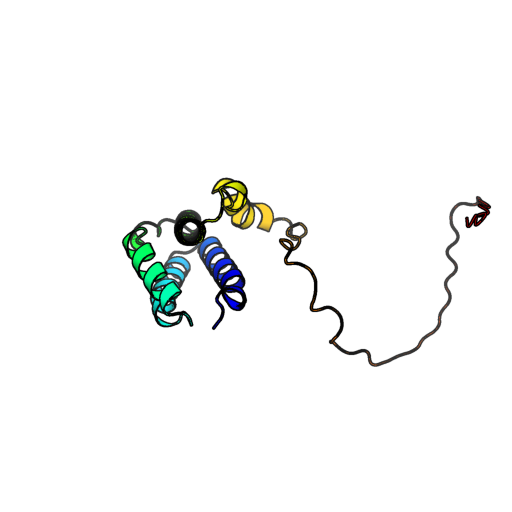 1.00 41.19 110 ALA A O 1
ATOM 906 N N . VAL A 1 111 ? 16.884 4.320 5.717 1.00 48.84 111 VAL A N 1
ATOM 907 C CA . VAL A 1 111 ? 15.559 4.109 6.334 1.00 48.84 111 VAL A CA 1
ATOM 908 C C . VAL A 1 111 ? 15.747 3.511 7.723 1.00 48.84 111 VAL A C 1
ATOM 910 O O . VAL A 1 111 ? 15.581 2.311 7.945 1.00 48.84 111 VAL A O 1
ATOM 913 N N . GLY A 1 112 ? 16.125 4.380 8.661 1.00 44.69 112 GLY A N 1
ATOM 914 C CA . GLY A 1 112 ? 15.951 4.113 10.083 1.00 44.69 112 GLY A CA 1
ATOM 915 C C . GLY A 1 112 ? 14.472 3.842 10.404 1.00 44.69 112 GLY A C 1
ATOM 916 O O . GLY A 1 112 ? 13.583 4.245 9.646 1.00 44.69 112 GLY A O 1
ATOM 917 N N . PRO A 1 113 ? 14.179 3.124 11.496 1.00 45.81 113 PRO A N 1
ATOM 918 C CA . PRO A 1 113 ? 12.808 2.810 11.867 1.00 45.81 113 PRO A CA 1
ATOM 919 C C . PRO A 1 113 ? 12.028 4.107 12.113 1.00 45.81 113 PRO A C 1
ATOM 921 O O . PRO A 1 113 ? 12.462 4.965 12.881 1.00 45.81 113 PRO A O 1
ATOM 924 N N . VAL A 1 114 ? 10.843 4.229 11.500 1.00 48.53 114 VAL A N 1
ATOM 925 C CA . VAL A 1 114 ? 9.776 5.054 12.081 1.00 48.53 114 VAL A CA 1
ATOM 926 C C . VAL A 1 114 ? 9.641 4.596 13.527 1.00 48.53 114 VAL A C 1
ATOM 928 O O . VAL A 1 114 ? 9.458 3.404 13.778 1.00 48.53 114 VAL A O 1
ATOM 931 N N . GLN A 1 115 ? 9.826 5.531 14.455 1.00 36.06 115 GLN A N 1
ATOM 932 C CA . GLN A 1 115 ? 9.789 5.288 15.888 1.00 36.06 115 GLN A CA 1
ATOM 933 C C . GL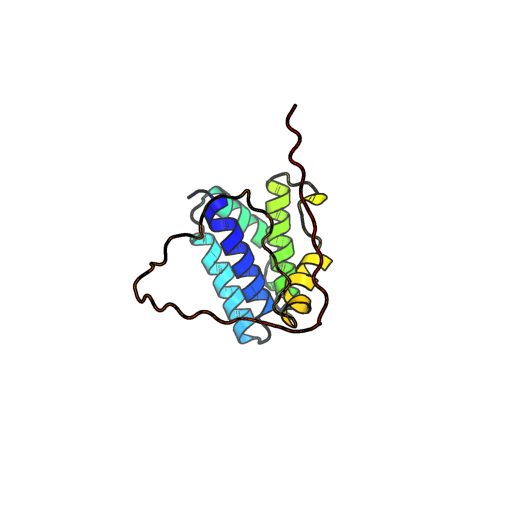N A 1 115 ? 8.468 4.599 16.245 1.00 36.06 115 GLN A C 1
ATOM 935 O O . GLN A 1 115 ? 7.407 5.217 16.259 1.00 36.06 115 GLN A O 1
ATOM 940 N N . THR A 1 116 ? 8.532 3.297 16.505 1.00 44.16 116 THR A N 1
ATOM 941 C CA . THR A 1 116 ? 7.554 2.616 17.344 1.00 44.16 116 THR A CA 1
ATOM 942 C C . THR A 1 116 ? 8.164 2.590 18.728 1.00 44.16 116 THR A C 1
ATOM 944 O O . THR A 1 116 ? 9.271 2.068 18.885 1.00 44.16 116 THR A O 1
ATOM 947 N N . ASP A 1 117 ? 7.479 3.210 19.685 1.00 40.75 117 ASP A N 1
ATOM 948 C CA . ASP A 1 117 ? 7.906 3.312 21.076 1.00 40.75 117 ASP A CA 1
ATOM 949 C C . ASP A 1 117 ? 8.521 1.998 21.567 1.00 40.75 117 ASP A C 1
ATOM 951 O O . ASP A 1 117 ? 7.963 0.909 21.414 1.00 40.75 117 ASP A O 1
ATOM 955 N N . GLY A 1 118 ? 9.758 2.132 22.041 1.00 45.69 118 GLY A N 1
ATOM 956 C CA . GLY A 1 118 ? 10.715 1.051 22.142 1.00 45.69 118 GLY A CA 1
ATOM 957 C C . GLY A 1 118 ? 10.367 0.035 23.212 1.00 45.69 118 GLY A C 1
ATOM 958 O O . GLY A 1 118 ? 10.378 0.336 24.400 1.00 45.69 118 GLY A O 1
ATOM 959 N N . THR A 1 119 ? 10.159 -1.204 22.793 1.00 43.38 119 THR A N 1
ATOM 960 C CA . THR A 1 119 ? 10.543 -2.418 23.521 1.00 43.38 119 THR A CA 1
ATOM 961 C C . THR A 1 119 ? 10.412 -3.577 22.529 1.00 43.38 119 THR A C 1
ATOM 963 O O . THR A 1 119 ? 9.437 -3.591 21.788 1.00 43.38 119 THR A O 1
ATOM 966 N N . VAL A 1 120 ? 11.324 -4.565 22.550 1.00 41.44 120 VAL A N 1
ATOM 967 C CA . VAL A 1 120 ? 11.299 -5.815 21.737 1.00 41.44 120 VAL A CA 1
ATOM 968 C C . VAL A 1 120 ? 11.877 -5.609 20.315 1.00 41.44 120 VAL A C 1
ATOM 970 O O . VAL A 1 120 ? 11.300 -4.901 19.509 1.00 41.44 120 VAL A O 1
ATOM 973 N N . CYS A 1 121 ? 13.036 -6.122 19.885 1.00 35.78 121 CYS A N 1
ATOM 974 C CA . CYS A 1 121 ? 13.763 -7.361 20.166 1.00 35.78 121 CYS A CA 1
ATOM 975 C C . CYS A 1 121 ? 15.255 -7.155 19.833 1.00 35.78 121 CYS A C 1
ATOM 977 O O . CYS A 1 121 ? 15.572 -6.884 18.675 1.00 35.78 121 CYS A O 1
ATOM 979 N N . GLN A 1 122 ? 16.175 -7.355 20.782 1.00 42.53 122 GLN A N 1
ATOM 980 C CA . GLN A 1 122 ? 17.600 -7.496 20.441 1.00 42.53 122 GLN A CA 1
ATOM 981 C C . GLN A 1 122 ? 18.357 -8.583 21.220 1.00 42.53 122 GLN A C 1
ATOM 983 O O . GLN A 1 122 ? 19.574 -8.638 21.124 1.00 42.53 122 GLN A O 1
ATOM 988 N N . GLU A 1 123 ? 17.692 -9.499 21.933 1.00 39.66 123 GLU A N 1
ATOM 989 C CA . GLU A 1 123 ? 18.421 -10.388 22.863 1.00 39.66 123 GLU A CA 1
ATOM 990 C C . GLU A 1 123 ? 18.176 -11.897 22.752 1.00 39.66 123 GLU A C 1
ATOM 992 O O . GLU A 1 123 ? 18.602 -12.635 23.632 1.00 39.66 123 GLU A O 1
ATOM 997 N N . ILE A 1 124 ? 17.577 -12.429 21.682 1.00 45.84 124 ILE A N 1
ATOM 998 C CA . ILE A 1 124 ? 17.425 -13.895 21.583 1.00 45.84 124 ILE A CA 1
ATOM 999 C C . ILE A 1 124 ? 17.802 -14.412 20.195 1.00 45.84 124 ILE A C 1
ATOM 1001 O O . ILE A 1 124 ? 16.957 -14.811 19.403 1.00 45.84 124 ILE A O 1
ATOM 1005 N N . CYS A 1 125 ? 19.106 -14.432 19.918 1.00 33.16 125 CYS A N 1
ATOM 1006 C CA . CYS A 1 125 ? 19.703 -15.474 19.081 1.00 33.16 125 CYS A CA 1
ATOM 1007 C C . CYS A 1 125 ? 21.122 -15.796 19.588 1.00 33.16 125 CYS A C 1
ATOM 1009 O O . CYS A 1 125 ? 22.125 -15.501 18.951 1.00 33.16 125 CYS A O 1
ATOM 1011 N N . SER A 1 126 ? 21.146 -16.354 20.800 1.00 40.53 126 SER A N 1
ATOM 1012 C CA . SER A 1 126 ? 22.061 -17.385 21.307 1.00 40.53 126 SER A CA 1
ATOM 1013 C C . SER A 1 126 ? 23.570 -17.226 21.095 1.00 40.53 126 SER A C 1
ATOM 1015 O O . SER A 1 126 ? 24.143 -17.627 20.085 1.00 40.53 126 SER A O 1
ATOM 1017 N N . ALA A 1 127 ? 24.221 -16.797 22.176 1.00 34.19 127 ALA A N 1
ATOM 1018 C CA . ALA A 1 127 ? 25.600 -17.128 22.490 1.00 34.19 127 ALA A CA 1
ATOM 1019 C C . ALA A 1 127 ? 25.801 -18.647 22.667 1.00 34.19 127 ALA A C 1
ATOM 1021 O O . ALA A 1 127 ? 25.103 -19.277 23.457 1.00 34.19 127 ALA A O 1
ATOM 1022 N N . GLN A 1 128 ? 26.793 -19.189 21.961 1.00 33.38 128 GLN A N 1
ATOM 1023 C CA . GLN A 1 128 ? 27.656 -20.350 22.255 1.00 33.38 128 GLN A CA 1
ATOM 1024 C C . GLN A 1 128 ? 28.564 -20.450 21.014 1.00 33.38 128 GLN A C 1
ATOM 1026 O O . GLN A 1 128 ? 28.060 -20.497 19.904 1.00 33.38 128 GLN A O 1
ATOM 1031 N N . SER A 1 129 ? 29.891 -20.402 21.041 1.00 38.47 129 SER A N 1
ATOM 1032 C CA . SER A 1 129 ? 30.889 -20.677 22.071 1.00 38.47 129 SER A CA 1
ATOM 1033 C C . SER A 1 129 ? 32.256 -20.270 21.499 1.00 38.47 129 SER A C 1
ATOM 1035 O O . SER A 1 129 ? 32.532 -20.646 20.364 1.00 38.47 129 SER A O 1
ATOM 1037 N N . ALA A 1 130 ? 33.094 -19.558 22.263 1.00 34.94 130 ALA A N 1
ATOM 1038 C CA . ALA A 1 130 ? 34.559 -19.721 22.338 1.00 34.94 130 ALA A CA 1
ATOM 1039 C C . ALA A 1 130 ? 35.217 -18.479 22.965 1.00 34.94 130 ALA A C 1
ATOM 1041 O O . ALA A 1 130 ? 35.240 -17.397 22.383 1.00 34.94 130 ALA A O 1
ATOM 1042 N N . SER A 1 131 ? 35.800 -18.666 24.149 1.00 36.44 131 SER A N 1
ATOM 1043 C CA . SER A 1 131 ? 36.807 -17.775 24.723 1.00 36.44 131 SER A CA 1
ATOM 1044 C C . SER A 1 131 ? 38.091 -17.841 23.903 1.00 36.44 131 SER A C 1
ATOM 1046 O O . SER A 1 131 ? 38.654 -18.926 23.806 1.00 36.44 131 SER A O 1
ATOM 1048 N N . ILE A 1 132 ? 38.614 -16.703 23.434 1.00 38.91 132 ILE A N 1
ATOM 1049 C CA . ILE A 1 132 ? 40.061 -16.495 23.259 1.00 38.91 132 ILE A CA 1
ATOM 1050 C C . ILE A 1 132 ? 40.397 -15.049 23.640 1.00 38.91 132 ILE A C 1
ATOM 1052 O O . ILE A 1 132 ? 39.927 -14.089 23.036 1.00 38.91 132 ILE A O 1
ATOM 1056 N N . VAL A 1 133 ? 41.232 -14.925 24.670 1.00 36.78 133 VAL A N 1
ATOM 1057 C CA . VAL A 1 133 ? 41.982 -13.721 25.031 1.00 36.78 133 VAL A CA 1
ATOM 1058 C C . VAL A 1 133 ? 43.003 -13.442 23.930 1.00 36.78 133 VAL A C 1
ATOM 1060 O O . VAL A 1 133 ? 43.797 -14.323 23.613 1.00 36.78 133 VAL A O 1
ATOM 1063 N N . SER A 1 134 ? 43.062 -12.217 23.408 1.00 39.12 134 SER A N 1
ATOM 1064 C CA . SER A 1 134 ? 44.336 -11.672 22.934 1.00 39.12 134 SER A CA 1
ATOM 1065 C C . SER A 1 134 ? 44.320 -10.149 22.952 1.00 39.12 134 SER A C 1
ATOM 1067 O O . SER A 1 134 ? 43.524 -9.487 22.293 1.00 39.12 134 SER A O 1
ATOM 1069 N N . SER A 1 135 ? 45.205 -9.613 23.778 1.00 34.41 135 SER A N 1
ATOM 1070 C CA . SER A 1 135 ? 45.578 -8.214 23.897 1.00 34.41 135 SER A CA 1
ATOM 1071 C C . SER A 1 135 ? 46.231 -7.698 22.615 1.00 34.41 135 SER A C 1
ATOM 1073 O O . SER A 1 135 ? 47.224 -8.264 22.161 1.00 34.41 135 SER A O 1
ATOM 1075 N N . THR A 1 136 ? 45.766 -6.557 22.105 1.00 36.53 136 THR A N 1
ATOM 1076 C CA . THR A 1 136 ? 46.518 -5.753 21.134 1.00 36.53 136 THR A CA 1
ATOM 1077 C C . THR A 1 136 ? 46.593 -4.306 21.597 1.00 36.53 136 THR A C 1
ATOM 1079 O O . THR A 1 136 ? 45.585 -3.605 21.674 1.00 36.53 136 THR A O 1
ATOM 1082 N N . ASN A 1 137 ? 47.816 -3.871 21.892 1.00 36.12 137 ASN A N 1
ATOM 1083 C CA . ASN A 1 137 ? 48.173 -2.468 22.035 1.00 36.12 137 ASN A CA 1
ATOM 1084 C C . ASN A 1 137 ? 48.055 -1.779 20.671 1.00 36.12 137 ASN A C 1
ATOM 1086 O O . ASN A 1 137 ? 48.589 -2.281 19.682 1.00 36.12 137 ASN A O 1
ATOM 1090 N N . ILE A 1 138 ? 47.416 -0.610 20.635 1.00 37.59 138 ILE A N 1
ATOM 1091 C CA . ILE A 1 138 ? 47.458 0.299 19.489 1.00 37.59 138 ILE A CA 1
ATOM 1092 C C . ILE A 1 138 ? 48.161 1.572 19.949 1.00 37.59 138 ILE A C 1
ATOM 1094 O O . ILE A 1 138 ? 47.633 2.344 20.746 1.00 37.59 138 ILE A O 1
ATOM 1098 N N . THR A 1 139 ? 49.372 1.779 19.443 1.00 38.41 139 THR A N 1
ATOM 1099 C CA . THR A 1 139 ? 50.072 3.059 19.471 1.00 38.41 139 THR A CA 1
ATOM 1100 C C . THR A 1 139 ? 49.983 3.695 18.089 1.00 38.41 139 THR A C 1
ATOM 1102 O O . THR A 1 139 ? 50.414 3.111 17.096 1.00 38.41 139 THR A O 1
ATOM 1105 N N . LYS A 1 140 ? 49.480 4.929 18.024 1.00 33.81 140 LYS A N 1
ATOM 1106 C CA . LYS A 1 140 ? 49.930 5.924 17.047 1.00 33.81 140 LYS A CA 1
ATOM 1107 C C . LYS A 1 140 ? 49.651 7.327 17.587 1.00 33.81 140 LYS A C 1
ATOM 1109 O O . LYS A 1 140 ? 48.592 7.580 18.146 1.00 33.81 140 LYS A O 1
ATOM 1114 N N . ASP A 1 141 ? 50.663 8.177 17.445 1.00 43.06 141 ASP A N 1
ATOM 1115 C CA . ASP A 1 141 ? 50.680 9.625 17.689 1.00 43.06 141 ASP A CA 1
ATOM 1116 C C . ASP A 1 141 ? 50.855 10.124 19.136 1.00 43.06 141 ASP A C 1
ATOM 1118 O O . ASP A 1 141 ? 50.218 11.073 19.576 1.00 43.06 141 ASP A O 1
ATOM 1122 N N . GLY A 1 142 ? 51.822 9.538 19.854 1.00 52.78 142 GLY A N 1
ATOM 1123 C CA . GLY A 1 142 ? 52.895 10.293 20.533 1.00 52.78 142 GLY A CA 1
ATOM 1124 C C . GLY A 1 142 ? 52.561 11.454 21.486 1.00 52.78 142 GLY A C 1
ATOM 1125 O O . GLY A 1 142 ? 53.448 12.267 21.745 1.00 52.78 142 GLY A O 1
ATOM 1126 N N . LYS A 1 143 ? 51.340 11.571 22.021 1.00 41.06 143 LYS A N 1
ATOM 1127 C CA . LYS A 1 143 ? 50.976 12.593 23.017 1.00 41.06 143 LYS A CA 1
ATOM 1128 C C . LYS A 1 143 ? 50.060 12.017 24.096 1.00 41.06 143 LYS A C 1
ATOM 1130 O O . LYS A 1 143 ? 48.874 11.790 23.886 1.00 41.06 143 LYS A O 1
ATOM 1135 N N . THR A 1 144 ? 50.623 11.828 25.286 1.00 40.75 144 THR A N 1
ATOM 1136 C CA . THR A 1 144 ? 49.897 11.460 26.506 1.00 40.75 144 THR A CA 1
ATOM 1137 C C . THR A 1 144 ? 49.109 12.667 27.019 1.00 40.75 144 THR A C 1
ATOM 1139 O O . THR A 1 144 ? 49.696 13.594 27.577 1.00 40.75 144 THR A O 1
ATOM 1142 N N . LEU A 1 145 ? 47.783 12.669 26.866 1.00 37.41 145 LEU A N 1
ATOM 1143 C CA . LEU A 1 145 ? 46.903 13.640 27.522 1.00 37.41 145 LEU A CA 1
ATOM 1144 C C . LEU A 1 145 ? 46.391 13.056 28.845 1.00 37.41 145 LEU A C 1
ATOM 1146 O O . LEU A 1 145 ? 45.614 12.105 28.866 1.00 37.41 145 LEU A O 1
ATOM 1150 N N . LYS A 1 146 ? 46.843 13.634 29.963 1.00 39.75 146 LYS A N 1
ATOM 1151 C CA . LYS A 1 146 ? 46.280 13.393 31.298 1.00 39.75 146 LYS A CA 1
ATOM 1152 C C . LYS A 1 146 ? 45.037 14.265 31.460 1.00 39.75 146 LYS A C 1
ATOM 1154 O O . LYS A 1 146 ? 45.166 15.484 31.518 1.00 39.75 146 LYS A O 1
ATOM 1159 N N . ILE A 1 147 ? 43.862 13.656 31.593 1.00 44.53 147 ILE A N 1
ATOM 1160 C CA . ILE A 1 147 ? 42.655 14.360 32.042 1.00 44.53 147 ILE A CA 1
ATOM 1161 C C . ILE A 1 147 ? 42.159 13.673 33.314 1.00 44.53 147 ILE A C 1
ATOM 1163 O O . ILE A 1 147 ? 41.785 12.505 33.308 1.00 44.53 147 ILE A O 1
ATOM 1167 N N . SER A 1 148 ? 42.231 14.408 34.424 1.00 42.28 148 SER A N 1
ATOM 1168 C CA . SER A 1 148 ? 41.732 14.009 35.739 1.00 42.28 148 SER A CA 1
ATOM 1169 C C . SER A 1 148 ? 40.281 14.466 35.871 1.00 42.28 148 SER A C 1
ATOM 1171 O O . SER A 1 148 ? 40.009 15.666 35.853 1.00 42.28 148 SER A O 1
ATOM 1173 N N . ALA A 1 149 ? 39.348 13.522 35.989 1.00 44.38 149 ALA A N 1
ATOM 1174 C CA . ALA A 1 149 ? 37.957 13.812 36.310 1.00 44.38 149 ALA A CA 1
ATOM 1175 C C . ALA A 1 149 ? 37.799 13.911 37.837 1.00 44.38 149 ALA A C 1
ATOM 1177 O O . ALA A 1 149 ? 37.859 12.908 38.550 1.00 44.38 149 ALA A O 1
ATOM 1178 N N . LYS A 1 150 ? 37.596 15.130 38.350 1.00 46.09 150 LYS A N 1
ATOM 1179 C CA . LYS A 1 150 ? 37.123 15.347 39.723 1.00 46.09 150 LYS A CA 1
ATOM 1180 C C . LYS A 1 150 ? 35.613 15.120 39.765 1.00 46.09 150 LYS A C 1
ATOM 1182 O O . LYS A 1 150 ? 34.850 15.878 39.177 1.00 46.09 150 LYS A O 1
ATOM 1187 N N . ASN A 1 151 ? 35.203 14.088 40.494 1.00 38.41 151 ASN A N 1
ATOM 1188 C CA . ASN A 1 151 ? 33.818 13.849 40.880 1.00 38.41 151 ASN A CA 1
ATOM 1189 C C . ASN A 1 151 ? 33.419 14.858 41.970 1.00 38.41 151 ASN A C 1
ATOM 1191 O O . ASN A 1 151 ? 34.051 14.901 43.024 1.00 38.41 151 ASN A O 1
ATOM 1195 N N . SER A 1 152 ? 32.366 15.639 41.739 1.00 48.28 152 SER A N 1
ATOM 1196 C CA . SER A 1 152 ? 31.740 16.493 42.752 1.00 48.28 152 SER A CA 1
ATOM 1197 C C . SER A 1 152 ? 30.267 16.121 42.849 1.00 48.28 152 SER A C 1
ATOM 1199 O O . SER A 1 152 ? 29.456 16.549 42.033 1.00 48.28 152 SER A O 1
ATOM 1201 N N . ARG A 1 153 ? 29.944 15.309 43.860 1.00 43.62 153 ARG A N 1
ATOM 1202 C CA . ARG A 1 153 ? 28.589 15.171 44.398 1.00 43.62 153 ARG A CA 1
ATOM 1203 C C . ARG A 1 153 ? 28.300 16.377 45.290 1.00 43.62 153 ARG A C 1
ATOM 1205 O O . ARG A 1 153 ? 29.072 16.622 46.219 1.00 43.62 153 ARG A O 1
ATOM 1212 N N . LYS A 1 154 ? 27.171 17.035 45.063 1.00 45.41 154 LYS A N 1
ATOM 1213 C CA . LYS A 1 154 ? 26.233 17.478 46.098 1.00 45.41 154 LYS A CA 1
ATOM 1214 C C . LYS A 1 154 ? 24.872 17.687 45.459 1.00 45.41 154 LYS A C 1
ATOM 1216 O O . LYS A 1 154 ? 24.854 18.254 44.347 1.00 45.41 154 LYS A O 1
#

Sequence (154 aa):
MDPKFWGPGLWKYIHTVAAAADTPEKRDAFHKFIIALAPTLPCKVCKGHFEENQRKFDIRNYKRDQESLLMWTYLMHDAVNQAQGKTKELRPSWVEIRAQYFEVGNDVAAVGPVQTDGTVCQEICSAQSASIVSSTNITKDGKTLKISAKNSRK

pLDDT: mean 77.92, std 25.75, range [33.16, 98.5]

Secondary structure (DSSP, 8-state):
--HHHHHHHHHHHHHHHHHT--SHHHHHHHHHHHHHHHHH-S-HHHHHHHHHHHHHS-GGGG-SSHHHHHHHHHHHHHHHHHHTT--GGGS--HHHHHHHHHTGGGSTT--PPP---S---SS-S---------------S-------------

Foldseek 3Di:
DPCVVCVVVVLVVLLQLLLVQADLVSLVVSVVVLVVVLVVPPDPVVSVLSVVLCVVLVSVVQSPGSLSSSVSSLSSVVSVCVVVVNDPVRRDDSVRSCCVRPPCVVPPDPPDDPDDPDDDDDPPDDDDDDDDDDDDDDDDDDDDDDDDDDDDDD

InterPro domains:
  IPR017905 ERV/ALR sulfhydryl oxidase domain [PF04777] (9-89)
  IPR017905 ERV/ALR sulfhydryl oxidase domain [PS51324] (1-101)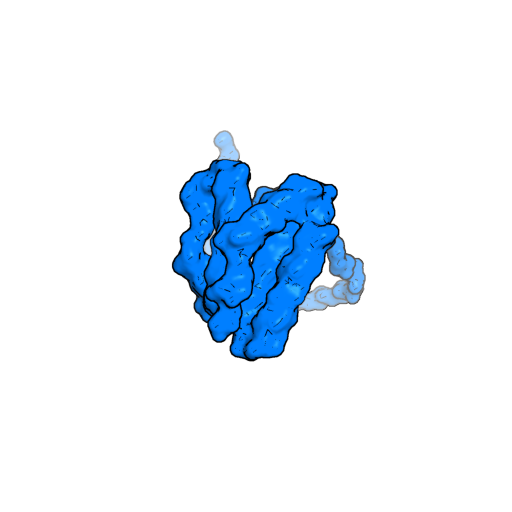
  IPR036774 ERV/ALR sulfhydryl oxidase domain superfamily [G3DSA:1.20.120.310] (1-103)
  IPR036774 ERV/ALR sulfhydryl oxidase domain superfamily [SSF69000] (2-89)